Protein AF-A0A942A1H8-F1 (afdb_monomer)

Foldseek 3Di:
DWDWDQDPPVRDIDIDDPPDDQDPVNPPDPCDPPHPPPPPDDDCPDPPNVVSDPDDPDDDDPPDDDDDPVVVVCVVVQQADPVRDGGPLHDDKDKDKDKAWDADPVQREIEIEMEIEIEDPDPDDDPDDDDDDDDDPLDPPDDDPDDDDDDVRSYDYHYDYDYDYDHDHDPDPDDD

pLDDT: mean 76.74, std 13.9, range [33.31, 92.88]

Nearest PDB structures (foldseek):
  2bjo-assembly1_B  TM=6.042E-01  e=6.821E+00  Bacillus subtilis

Solvent-accessible surface area (backbone atoms only — not comparable to full-atom values): 11990 Å² total; per-residue (Å²): 103,74,44,81,45,74,42,86,88,82,66,46,80,42,81,48,68,62,78,69,76,69,53,84,80,66,55,70,76,86,71,61,92,67,65,85,68,80,68,87,62,87,57,48,89,41,93,93,28,63,88,70,43,78,84,86,89,79,85,85,77,78,88,66,80,90,72,58,69,77,56,52,55,30,44,77,61,30,35,29,39,96,89,72,44,76,24,90,62,47,65,70,67,51,70,51,78,47,75,51,74,48,77,40,81,94,68,42,28,40,39,33,38,38,39,48,40,48,30,78,55,57,97,65,88,83,87,76,85,86,81,91,79,83,74,62,90,70,42,89,91,58,93,69,98,67,88,75,83,88,64,99,63,66,53,48,73,48,79,51,78,47,84,48,87,44,92,58,77,78,79,70,85,80,85,127

Mean predicted aligned error: 17.85 Å

Structure (mmCIF, N/CA/C/O backbone):
data_AF-A0A942A1H8-F1
#
_entry.id   AF-A0A942A1H8-F1
#
loop_
_atom_site.group_PDB
_atom_site.id
_atom_site.type_symbol
_atom_site.label_atom_id
_atom_site.label_alt_id
_atom_site.label_comp_id
_atom_site.label_asym_id
_atom_site.label_entity_id
_atom_site.label_seq_id
_atom_site.pdbx_PDB_ins_code
_atom_site.Cartn_x
_atom_site.Cartn_y
_atom_site.Cartn_z
_atom_site.occupancy
_atom_site.B_iso_or_equiv
_atom_site.auth_seq_id
_atom_site.auth_comp_id
_atom_site.auth_asym_id
_atom_site.auth_atom_id
_atom_site.pdbx_PDB_model_num
ATOM 1 N N . MET A 1 1 ? 26.825 -32.976 14.622 1.00 73.00 1 MET A N 1
ATOM 2 C CA . MET A 1 1 ? 27.541 -32.852 15.895 1.00 73.00 1 MET A CA 1
ATOM 3 C C . MET A 1 1 ? 26.624 -32.141 16.878 1.00 73.00 1 MET A C 1
ATOM 5 O O . MET A 1 1 ? 26.004 -31.153 16.489 1.00 73.00 1 MET A O 1
ATOM 9 N N . ALA A 1 2 ? 26.494 -32.642 18.108 1.00 80.25 2 ALA A N 1
ATOM 10 C CA . ALA A 1 2 ? 25.740 -31.961 19.161 1.00 80.25 2 ALA A CA 1
ATOM 11 C C . ALA A 1 2 ? 26.573 -30.817 19.771 1.00 80.25 2 ALA A C 1
ATOM 13 O O . ALA A 1 2 ? 27.760 -31.001 20.035 1.00 80.25 2 ALA A O 1
ATOM 14 N N . GLU A 1 3 ? 25.959 -29.656 19.998 1.00 87.81 3 GLU A N 1
ATOM 15 C CA . GLU A 1 3 ? 26.574 -28.468 20.606 1.00 87.81 3 GLU A CA 1
ATOM 16 C C . GLU A 1 3 ? 25.889 -28.153 21.945 1.00 87.81 3 GLU A C 1
ATOM 18 O O . GLU A 1 3 ? 24.675 -28.293 22.074 1.00 87.81 3 GLU A O 1
ATOM 23 N N . LEU A 1 4 ? 26.646 -27.705 22.948 1.00 89.62 4 LEU A N 1
ATOM 24 C CA . LEU A 1 4 ? 26.101 -27.210 24.214 1.00 89.62 4 LEU A CA 1
ATOM 25 C C . LEU A 1 4 ? 26.016 -25.683 24.186 1.00 89.62 4 LEU A C 1
ATOM 27 O O . LEU A 1 4 ? 27.027 -25.010 23.998 1.00 89.62 4 LEU A O 1
ATOM 31 N N . ARG A 1 5 ? 24.826 -25.129 24.437 1.00 88.69 5 ARG A N 1
ATOM 32 C CA . ARG A 1 5 ? 24.599 -23.680 24.541 1.00 88.69 5 ARG A CA 1
ATOM 33 C C . ARG A 1 5 ? 24.053 -23.319 25.913 1.00 88.69 5 ARG A C 1
ATOM 35 O O . ARG A 1 5 ? 23.146 -23.978 26.417 1.00 88.69 5 ARG A O 1
ATOM 42 N N . ARG A 1 6 ? 24.602 -22.268 26.525 1.00 89.88 6 ARG A N 1
ATOM 43 C CA . ARG A 1 6 ? 24.118 -21.747 27.808 1.00 89.88 6 ARG A CA 1
ATOM 44 C C . ARG A 1 6 ? 23.101 -20.645 27.563 1.00 89.88 6 ARG A C 1
ATOM 46 O O . ARG A 1 6 ? 23.421 -19.639 26.934 1.00 89.88 6 ARG A O 1
ATOM 53 N N . GLU A 1 7 ? 21.892 -20.835 28.069 1.00 87.88 7 GLU A N 1
ATOM 54 C CA . GLU A 1 7 ? 20.825 -19.848 27.938 1.00 87.88 7 GLU A CA 1
ATOM 55 C C . GLU A 1 7 ? 20.989 -18.754 29.023 1.00 87.88 7 GLU A C 1
ATOM 57 O O . GLU A 1 7 ? 21.205 -19.082 30.196 1.00 87.88 7 GLU A O 1
ATOM 62 N N . PRO A 1 8 ? 20.980 -17.456 28.660 1.00 87.06 8 PRO A N 1
ATOM 63 C CA . PRO A 1 8 ? 21.350 -16.375 29.575 1.00 87.06 8 PRO A CA 1
ATOM 64 C C . PRO A 1 8 ? 20.317 -16.073 30.673 1.00 87.06 8 PRO A C 1
ATOM 66 O O . PRO A 1 8 ? 20.716 -15.589 31.734 1.00 87.06 8 PRO A O 1
ATOM 69 N N . VAL A 1 9 ? 19.027 -16.357 30.465 1.00 85.69 9 VAL A N 1
ATOM 70 C CA . VAL A 1 9 ? 17.948 -16.016 31.412 1.00 85.69 9 VAL A CA 1
ATOM 71 C C . VAL A 1 9 ? 17.835 -17.049 32.538 1.00 85.69 9 VAL A C 1
ATOM 73 O O . VAL A 1 9 ? 17.825 -16.708 33.718 1.00 85.69 9 VAL A O 1
ATOM 76 N N . THR A 1 10 ? 17.795 -18.325 32.183 1.00 85.06 10 THR A N 1
ATOM 77 C CA . THR A 1 10 ? 17.626 -19.481 33.072 1.00 85.06 10 THR A CA 1
ATOM 78 C C . THR A 1 10 ? 18.956 -20.054 33.554 1.00 85.06 10 THR A C 1
ATOM 80 O O . THR A 1 10 ? 18.980 -20.854 34.487 1.00 85.06 10 THR A O 1
ATOM 83 N N . ARG A 1 11 ? 20.078 -19.654 32.933 1.00 87.50 11 ARG A N 1
ATOM 84 C CA . ARG A 1 11 ? 21.438 -20.167 33.188 1.00 87.50 11 ARG A CA 1
ATOM 85 C C . ARG A 1 11 ? 21.580 -21.681 33.007 1.00 87.50 11 ARG A C 1
ATOM 87 O O . ARG A 1 11 ? 22.584 -22.241 33.453 1.00 87.50 11 ARG A O 1
ATOM 94 N N . MET A 1 12 ? 20.625 -22.327 32.345 1.00 91.00 12 MET A N 1
ATOM 95 C CA . MET A 1 12 ? 20.666 -23.753 32.043 1.00 91.00 12 MET A CA 1
ATOM 96 C C . MET A 1 12 ? 21.529 -24.026 30.809 1.00 91.00 12 MET A C 1
ATOM 98 O O . MET A 1 12 ? 21.649 -23.196 29.903 1.00 91.00 12 MET A O 1
ATOM 102 N N . TRP A 1 13 ? 22.131 -25.211 30.779 1.00 88.56 13 TRP A N 1
ATOM 103 C CA . TRP A 1 13 ? 22.824 -25.728 29.604 1.00 88.56 13 TRP A CA 1
ATOM 104 C C . TRP A 1 13 ? 21.843 -26.531 28.752 1.00 88.56 13 TRP A C 1
ATOM 106 O O . TRP A 1 13 ? 21.174 -27.429 29.258 1.00 88.56 13 TRP A O 1
ATOM 116 N N . VAL A 1 14 ? 21.768 -26.213 27.462 1.00 88.62 14 VAL A N 1
ATOM 117 C CA . VAL A 1 14 ? 20.904 -26.879 26.484 1.00 88.62 14 VAL A CA 1
ATOM 118 C C . VAL A 1 14 ? 21.780 -27.588 25.460 1.00 88.62 14 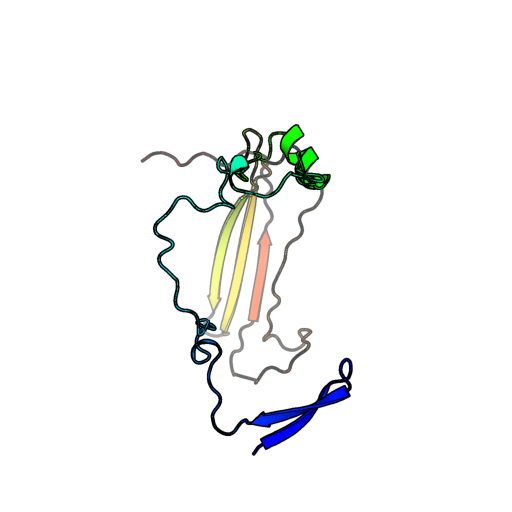VAL A C 1
ATOM 120 O O . VAL A 1 14 ? 22.706 -26.994 24.908 1.00 88.62 14 VAL A O 1
ATOM 123 N N . VAL A 1 15 ? 21.482 -28.859 25.198 1.00 86.56 15 VAL A N 1
ATOM 124 C CA . VAL A 1 15 ? 22.111 -29.630 24.121 1.00 86.56 15 VAL A CA 1
ATOM 125 C C . VAL A 1 15 ? 21.319 -29.394 22.837 1.00 86.56 15 VAL A C 1
ATOM 127 O O . VAL A 1 15 ? 20.134 -29.714 22.768 1.00 86.56 15 VAL A O 1
ATOM 130 N N . VAL A 1 16 ? 21.970 -28.858 21.811 1.00 81.25 16 VAL A N 1
ATOM 131 C CA . VAL A 1 16 ? 21.409 -28.667 20.473 1.00 81.25 16 VAL A CA 1
ATOM 132 C C . VAL A 1 16 ? 21.982 -29.744 19.561 1.00 81.25 16 VAL A C 1
ATOM 134 O O . VAL A 1 16 ? 23.182 -29.771 19.289 1.00 81.25 16 VAL A O 1
ATOM 137 N N . THR A 1 17 ? 21.133 -30.660 19.101 1.00 77.75 17 THR A N 1
ATOM 138 C CA . THR A 1 17 ? 21.522 -31.724 18.170 1.00 77.75 17 THR A CA 1
ATOM 139 C C . THR A 1 17 ? 21.144 -31.322 16.744 1.00 77.75 17 THR A C 1
ATOM 141 O O . THR A 1 17 ? 19.971 -31.172 16.424 1.00 77.75 17 THR A O 1
ATOM 144 N N . ASN A 1 18 ? 22.143 -31.155 15.871 1.00 68.94 18 ASN A N 1
ATOM 145 C CA . ASN A 1 18 ? 21.926 -30.850 14.447 1.00 68.94 18 ASN A CA 1
ATOM 146 C C . ASN A 1 18 ? 21.939 -32.103 13.555 1.00 68.94 18 ASN A C 1
ATOM 148 O O . ASN A 1 18 ? 21.783 -31.990 12.344 1.00 68.94 18 ASN A O 1
ATOM 152 N N . ASP A 1 19 ? 22.154 -33.291 14.130 1.00 60.34 19 ASP A N 1
ATOM 153 C CA . ASP A 1 19 ? 22.423 -34.508 13.354 1.00 60.34 19 ASP A CA 1
ATOM 154 C C . ASP A 1 19 ? 21.196 -35.110 12.658 1.00 60.34 19 ASP A C 1
ATOM 156 O O . ASP A 1 19 ? 21.369 -35.957 11.796 1.00 60.34 19 ASP A O 1
ATOM 160 N N . HIS A 1 20 ? 19.980 -34.653 12.963 1.00 65.06 20 HIS A N 1
ATOM 161 C CA . HIS A 1 20 ? 18.758 -34.958 12.209 1.00 65.06 20 HIS A CA 1
ATOM 162 C C . HIS A 1 20 ? 17.783 -33.780 12.378 1.00 65.06 20 HIS A C 1
ATOM 164 O O . HIS A 1 20 ? 16.983 -33.795 13.320 1.00 65.06 20 HIS A O 1
ATOM 170 N N . PRO A 1 21 ? 17.864 -32.726 11.543 1.00 60.53 21 PRO A N 1
ATOM 171 C CA . PRO A 1 21 ? 17.024 -31.547 11.694 1.00 60.53 21 PRO A CA 1
ATOM 172 C C . PRO A 1 21 ? 15.583 -31.907 11.333 1.00 60.53 21 PRO A C 1
ATOM 174 O O . PRO A 1 21 ? 15.197 -31.934 10.168 1.00 60.53 21 PRO A O 1
ATOM 177 N N . LYS A 1 22 ? 14.792 -32.210 12.360 1.00 69.88 22 LYS A N 1
ATOM 178 C CA . LYS A 1 22 ? 13.341 -32.309 12.259 1.00 69.88 22 LYS A CA 1
ATOM 179 C C . LYS A 1 22 ? 12.795 -30.923 11.921 1.00 69.88 22 LYS A C 1
ATOM 181 O O . LYS A 1 22 ? 13.121 -29.945 12.595 1.00 69.88 22 LYS A O 1
ATOM 186 N N . GLY A 1 23 ? 12.014 -30.822 10.850 1.00 69.69 23 GLY A N 1
ATOM 187 C CA . GLY A 1 23 ? 11.358 -29.576 10.469 1.00 69.69 23 GLY A CA 1
ATOM 188 C C . GLY A 1 23 ? 10.361 -29.127 11.546 1.00 69.69 23 GLY A C 1
ATOM 189 O O . GLY A 1 23 ? 9.935 -29.940 12.365 1.00 69.69 23 GLY A O 1
ATOM 190 N N . PRO A 1 24 ? 9.916 -27.857 11.550 1.00 67.12 24 PRO A N 1
ATOM 191 C CA . PRO A 1 24 ? 8.875 -27.381 12.470 1.00 67.12 24 PRO A CA 1
ATOM 192 C C . PRO A 1 24 ? 7.604 -28.247 12.454 1.00 67.12 24 PRO A C 1
ATOM 194 O O . PRO A 1 24 ? 6.921 -28.363 13.464 1.00 67.12 24 PRO A O 1
ATOM 197 N N . SER A 1 25 ? 7.322 -28.885 11.315 1.00 68.75 25 SER A N 1
ATOM 198 C CA . SER A 1 25 ? 6.229 -29.837 11.098 1.00 68.75 25 SER A CA 1
ATOM 199 C C . SER A 1 25 ? 6.448 -31.225 11.709 1.00 68.75 25 SER A C 1
ATOM 201 O O . SER A 1 25 ? 5.480 -31.939 11.948 1.00 68.75 25 SER A O 1
ATOM 203 N N . ASP A 1 26 ? 7.697 -31.623 11.950 1.00 72.12 26 ASP A N 1
ATOM 204 C CA . ASP A 1 26 ? 8.061 -32.949 12.470 1.00 72.12 26 ASP A CA 1
ATOM 205 C C . ASP A 1 26 ? 7.960 -33.013 14.001 1.00 72.12 26 ASP A C 1
ATOM 207 O O . ASP A 1 26 ? 7.982 -34.093 14.604 1.00 72.12 26 ASP A O 1
ATOM 211 N N . TYR A 1 27 ? 7.843 -31.851 14.645 1.00 72.12 27 TYR A N 1
ATOM 212 C CA . TYR A 1 27 ? 7.436 -31.756 16.035 1.00 72.12 27 TYR A CA 1
ATOM 213 C C . TYR A 1 27 ? 5.923 -31.948 16.084 1.00 72.12 27 TYR A C 1
ATOM 215 O O . TYR A 1 27 ? 5.153 -31.043 15.764 1.00 72.12 27 TYR A O 1
ATOM 223 N N . LEU A 1 28 ? 5.493 -33.154 16.468 1.00 69.94 28 LEU A N 1
ATOM 224 C CA . LEU A 1 28 ? 4.084 -33.417 16.743 1.00 69.94 28 LEU A CA 1
ATOM 225 C C . LEU A 1 28 ? 3.565 -32.346 17.705 1.00 69.94 28 LEU A C 1
ATOM 227 O O . LEU A 1 28 ? 4.186 -32.081 18.738 1.00 69.94 28 LEU A O 1
ATOM 231 N N . SER A 1 29 ? 2.416 -31.750 17.382 1.00 67.50 29 SER A N 1
ATOM 232 C CA . SER A 1 29 ? 1.674 -30.940 18.344 1.00 67.50 29 SER A CA 1
ATOM 233 C C . SER A 1 29 ? 1.533 -31.762 19.620 1.00 67.50 29 SER A C 1
ATOM 235 O O . SER A 1 29 ? 1.102 -32.914 19.546 1.00 67.50 29 SER A O 1
ATOM 237 N N . PHE A 1 30 ? 1.945 -31.202 20.760 1.00 67.31 30 PHE A N 1
ATOM 238 C CA . PHE A 1 30 ? 1.842 -31.866 22.055 1.00 67.31 30 PHE A CA 1
ATOM 239 C C . PHE A 1 30 ? 0.422 -32.421 22.216 1.00 67.31 30 PHE A C 1
ATOM 241 O O . PHE A 1 30 ? -0.536 -31.670 22.394 1.00 67.31 30 PHE A O 1
ATOM 248 N N . LYS A 1 31 ? 0.282 -33.742 22.082 1.00 64.12 31 LYS A N 1
ATOM 249 C CA . LYS A 1 31 ? -0.950 -34.456 22.389 1.00 64.12 31 LYS A CA 1
ATOM 250 C C . LYS A 1 31 ? -0.812 -34.828 23.859 1.00 64.12 31 LYS A C 1
ATOM 252 O O . LYS A 1 31 ? 0.059 -35.645 24.167 1.00 64.12 31 LYS A O 1
ATOM 257 N N . PRO A 1 32 ? -1.563 -34.189 24.767 1.00 64.56 32 PRO A N 1
AT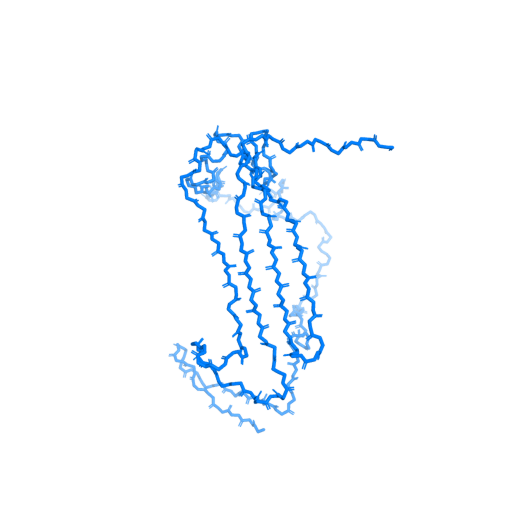OM 258 C CA . PRO A 1 32 ? -1.437 -34.501 26.176 1.00 64.56 32 PRO A CA 1
ATOM 259 C C . PRO A 1 32 ? -1.647 -36.008 26.417 1.00 64.56 32 PRO A C 1
ATOM 261 O O . PRO A 1 32 ? -2.450 -36.632 25.721 1.00 64.56 32 PRO A O 1
ATOM 264 N N . PRO A 1 33 ? -0.926 -36.606 27.384 1.00 59.78 33 PRO A N 1
ATOM 265 C CA . PRO A 1 33 ? -1.016 -38.038 27.687 1.00 59.78 33 PRO A CA 1
ATOM 266 C C . PRO A 1 33 ? -2.389 -38.432 28.246 1.00 59.78 33 PRO A C 1
ATOM 268 O O . PRO A 1 33 ? -2.784 -39.593 28.182 1.00 59.78 33 PRO A O 1
ATOM 271 N N . TYR A 1 34 ? -3.138 -37.458 28.757 1.00 64.19 34 TYR A N 1
ATOM 272 C CA . TYR A 1 34 ? -4.576 -37.556 28.929 1.00 64.19 34 TYR A CA 1
ATOM 273 C C . TYR A 1 34 ? -5.208 -37.317 27.558 1.00 64.19 34 TYR A C 1
ATOM 275 O O . TYR A 1 34 ? -5.223 -36.191 27.053 1.00 64.19 34 TYR A O 1
ATOM 283 N N . GLY A 1 35 ? -5.702 -38.394 26.941 1.00 54.47 35 GLY A N 1
ATOM 284 C CA . GLY A 1 35 ? -6.551 -38.294 25.761 1.00 54.47 35 GLY A CA 1
ATOM 285 C C . GLY A 1 35 ? -7.646 -37.257 25.996 1.00 54.47 35 GLY A C 1
ATOM 286 O O . GLY A 1 35 ? -8.026 -36.998 27.139 1.00 54.47 35 GLY A O 1
ATOM 287 N N . ARG A 1 36 ? -8.141 -36.641 24.918 1.00 53.28 36 ARG A N 1
ATOM 288 C CA . ARG A 1 36 ? -9.377 -35.863 24.970 1.00 53.28 36 ARG A CA 1
ATOM 289 C C . ARG A 1 36 ? -10.436 -36.819 25.516 1.00 53.28 36 ARG A C 1
ATOM 291 O O . ARG A 1 36 ? -10.959 -37.628 24.761 1.00 53.28 36 ARG A O 1
ATOM 298 N N . LEU A 1 37 ? -10.667 -36.781 26.829 1.00 58.66 37 LEU A N 1
ATOM 299 C CA . LEU A 1 37 ? -11.879 -37.303 27.419 1.00 58.66 37 LEU A CA 1
ATOM 300 C C . LEU A 1 37 ? -12.953 -36.601 26.609 1.00 58.66 37 LEU A C 1
ATOM 302 O O . LEU A 1 37 ? -13.019 -35.367 26.600 1.00 58.66 37 LEU A O 1
ATOM 306 N N . GLU A 1 38 ? -13.683 -37.366 25.810 1.00 58.78 38 GLU A N 1
ATOM 307 C CA . GLU A 1 38 ? -14.982 -36.925 25.353 1.00 58.78 38 GLU A CA 1
ATOM 308 C C . GLU A 1 38 ? -15.728 -36.658 26.652 1.00 58.78 38 GLU A C 1
ATOM 310 O O . GLU A 1 38 ? -16.117 -37.576 27.368 1.00 58.78 38 GLU A O 1
ATOM 315 N N . ALA A 1 39 ? -15.724 -35.394 27.075 1.00 58.19 39 ALA A N 1
ATOM 316 C CA . ALA A 1 39 ? -16.476 -34.963 28.226 1.00 58.19 39 ALA A CA 1
ATOM 317 C C . ALA A 1 39 ? -17.928 -35.109 27.787 1.00 58.19 39 ALA A C 1
ATOM 319 O O . ALA A 1 39 ? -18.494 -34.204 27.177 1.00 58.19 39 ALA A O 1
ATOM 320 N N . GLU A 1 40 ? -18.487 -36.300 27.980 1.00 61.75 40 GLU A N 1
ATOM 321 C CA . GLU A 1 40 ? -19.907 -36.544 27.819 1.00 61.75 40 GLU A CA 1
ATOM 322 C C . GLU A 1 40 ? -20.614 -35.725 28.900 1.00 61.75 40 GLU A C 1
ATOM 324 O O . GLU A 1 40 ? -20.749 -36.136 30.050 1.00 61.75 40 GLU A O 1
ATOM 329 N N . GLY A 1 41 ? -20.965 -34.489 28.550 1.00 69.38 41 GLY A N 1
ATOM 330 C CA . GLY A 1 41 ? -21.642 -33.564 29.443 1.00 69.38 41 GLY A CA 1
ATOM 331 C C . GLY A 1 41 ? -21.503 -32.099 29.019 1.00 69.38 41 GLY A C 1
ATOM 332 O O . GLY A 1 41 ? -20.582 -31.737 28.281 1.00 69.38 41 GLY A O 1
ATOM 333 N N . PRO A 1 42 ? -22.420 -31.228 29.477 1.00 76.06 42 PRO A N 1
ATOM 334 C CA . PRO A 1 42 ? -22.305 -29.791 29.273 1.00 76.06 42 PRO A CA 1
ATOM 335 C C . PRO A 1 42 ? -21.017 -29.276 29.935 1.00 76.06 42 PRO A C 1
ATOM 337 O O . PRO A 1 42 ? -20.780 -29.481 31.122 1.00 76.06 42 PRO A O 1
ATOM 340 N N . CYS A 1 43 ? -20.159 -28.631 29.145 1.00 77.25 43 CYS A N 1
ATOM 341 C CA . CYS A 1 43 ? -18.877 -28.081 29.583 1.00 77.25 43 CYS A CA 1
ATOM 342 C C . CYS A 1 43 ? -19.094 -27.012 30.680 1.00 77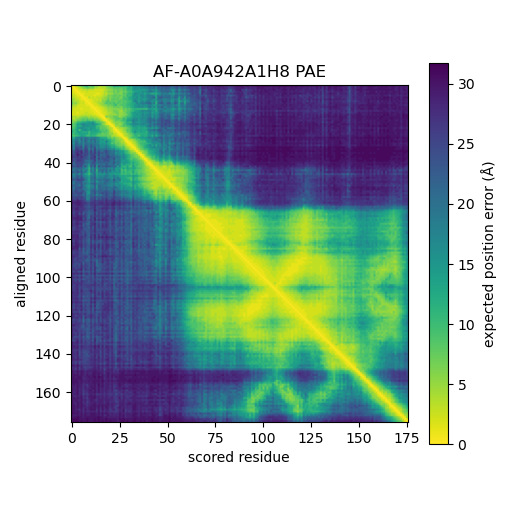.25 43 CYS A C 1
ATOM 344 O O . CYS A 1 43 ? -19.732 -25.995 30.395 1.00 77.25 43 CYS A O 1
ATOM 346 N N . PRO A 1 44 ? -18.568 -27.192 31.911 1.00 82.19 44 PRO A N 1
ATOM 347 C CA . PRO A 1 44 ? -18.797 -26.251 33.015 1.00 82.19 44 PRO A CA 1
ATOM 348 C C . PRO A 1 44 ? -18.246 -24.839 32.769 1.00 82.19 44 PRO A C 1
ATOM 350 O O . PRO A 1 44 ? -18.745 -23.883 33.340 1.00 82.19 44 PRO A O 1
ATOM 353 N N . PHE A 1 45 ? -17.235 -24.692 31.905 1.00 78.88 45 PHE A N 1
ATOM 354 C CA . PHE A 1 45 ? -16.622 -23.398 31.559 1.00 78.88 45 PHE A CA 1
ATOM 355 C C . PHE A 1 45 ? -17.182 -22.763 30.283 1.00 78.88 45 PHE A C 1
ATOM 357 O O . PHE A 1 45 ? -16.618 -21.798 29.767 1.00 78.88 45 PHE A O 1
ATOM 364 N N . CYS A 1 46 ? -18.250 -23.328 29.729 1.00 79.88 46 CYS A N 1
ATOM 365 C CA . CYS A 1 46 ? -18.873 -22.805 28.529 1.00 79.88 46 CYS A CA 1
ATOM 366 C C . CYS A 1 46 ? -19.940 -21.757 28.900 1.00 79.88 46 CYS A C 1
ATOM 368 O O . CYS A 1 46 ? -20.584 -21.906 29.941 1.00 79.88 46 CYS A O 1
ATOM 370 N N . PRO A 1 47 ? -20.140 -20.712 28.072 1.00 78.50 47 PRO A N 1
ATOM 371 C CA . PRO A 1 47 ? -21.128 -19.668 28.349 1.00 78.50 47 PRO A CA 1
ATOM 372 C C . PRO A 1 47 ? -22.526 -20.258 28.577 1.00 78.50 47 PRO A C 1
ATOM 374 O O . PRO A 1 47 ? -22.969 -21.093 27.787 1.00 78.50 47 PRO A O 1
ATOM 377 N N . GLY A 1 48 ? -23.214 -19.825 29.632 1.00 79.19 48 GLY A N 1
ATOM 378 C CA . GLY A 1 48 ? -24.534 -20.322 30.038 1.00 79.19 48 GLY A CA 1
ATOM 379 C C . GLY A 1 48 ? -24.520 -21.445 31.086 1.00 79.19 48 GLY A C 1
ATOM 380 O O . GLY A 1 48 ? -25.586 -21.806 31.583 1.00 79.19 48 GLY A O 1
ATOM 381 N N . ASN A 1 49 ? -23.347 -21.987 31.443 1.00 85.44 49 ASN A N 1
ATOM 382 C CA . ASN A 1 49 ? -23.185 -23.018 32.481 1.00 85.44 49 ASN A CA 1
ATOM 383 C C . ASN A 1 49 ? -22.512 -22.487 33.758 1.00 85.44 49 ASN A C 1
ATOM 385 O O . ASN A 1 49 ? -21.950 -23.258 34.535 1.00 85.44 49 ASN A O 1
ATOM 389 N N . GLU A 1 50 ? -22.581 -21.182 34.016 1.00 83.19 50 GLU A N 1
ATOM 390 C CA . GLU A 1 50 ? -21.909 -20.522 35.142 1.00 83.19 50 GLU A CA 1
ATOM 391 C C . GLU A 1 50 ? -22.353 -21.101 36.496 1.00 83.19 50 GLU A C 1
ATOM 393 O O . GLU A 1 50 ? -21.557 -21.191 37.429 1.00 83.19 50 GLU A O 1
ATOM 398 N N . GLY A 1 51 ? -23.589 -21.605 36.584 1.00 84.50 51 GLY A N 1
ATOM 399 C CA . GLY A 1 51 ? -24.107 -22.302 37.766 1.00 84.50 51 GLY A CA 1
ATOM 400 C C . GLY A 1 51 ? -23.452 -23.658 38.070 1.00 84.50 51 GLY A C 1
ATOM 401 O O . GLY A 1 51 ? -23.662 -24.198 39.152 1.00 84.50 51 GLY A O 1
ATOM 402 N N . MET A 1 52 ? -22.663 -24.216 37.145 1.00 83.75 52 MET A N 1
ATOM 403 C CA . MET A 1 52 ? -21.852 -25.423 37.366 1.00 83.75 52 MET A CA 1
ATOM 404 C C . MET A 1 52 ? -20.441 -25.095 37.877 1.00 83.75 52 MET A C 1
ATOM 406 O O . MET A 1 52 ? -19.676 -26.008 38.191 1.00 83.75 52 MET A O 1
ATOM 410 N N . THR A 1 53 ? -20.082 -23.811 37.955 1.00 78.69 53 THR A N 1
ATOM 411 C CA . THR A 1 53 ? -18.799 -23.356 38.498 1.00 78.69 53 THR A CA 1
ATOM 412 C C . THR A 1 53 ? -18.938 -22.919 39.962 1.00 78.69 53 THR A C 1
ATOM 414 O O . THR A 1 53 ? -20.038 -22.581 40.406 1.00 78.69 53 THR A O 1
ATOM 417 N N . PRO A 1 54 ? -17.852 -22.957 40.758 1.00 82.44 54 PRO A N 1
ATOM 418 C CA . PRO A 1 54 ? -17.846 -22.398 42.108 1.00 82.44 54 PRO A CA 1
ATOM 419 C C . PRO A 1 54 ? -18.273 -20.926 42.118 1.00 82.44 54 PRO A C 1
ATOM 421 O O . PRO A 1 54 ? -18.144 -20.232 41.114 1.00 82.44 54 PRO A O 1
ATOM 424 N N . GLN A 1 55 ? -18.749 -20.446 43.270 1.00 79.31 55 GLN A N 1
ATOM 425 C CA . GLN A 1 55 ? -19.291 -19.093 43.404 1.00 79.31 55 GLN A CA 1
ATOM 426 C C . GLN A 1 55 ? -18.316 -18.022 42.881 1.00 79.31 55 GLN A C 1
ATOM 428 O O . GLN A 1 55 ? -17.160 -17.952 43.308 1.00 79.31 55 GLN A O 1
ATOM 433 N N . GLU A 1 56 ? -18.801 -17.188 41.962 1.00 76.31 56 GLU A N 1
ATOM 434 C CA . GLU A 1 56 ? -18.009 -16.141 41.324 1.00 76.31 56 GLU A CA 1
ATOM 435 C C . GLU A 1 56 ? -17.493 -15.138 42.368 1.00 76.31 56 GLU A C 1
ATOM 437 O O . GLU A 1 56 ? -18.268 -14.547 43.117 1.00 76.31 56 GLU A O 1
ATOM 442 N N . THR A 1 57 ? -16.170 -14.948 42.431 1.00 80.25 57 THR A N 1
ATOM 443 C CA . THR A 1 57 ? -15.557 -13.967 43.345 1.00 80.25 57 THR A CA 1
ATOM 444 C C . THR A 1 57 ? -15.499 -12.571 42.721 1.00 80.25 57 THR A C 1
ATOM 446 O O . THR A 1 57 ? -15.690 -11.582 43.424 1.00 80.25 57 THR A O 1
ATOM 449 N N . PHE A 1 58 ? -15.237 -12.487 41.410 1.00 75.69 58 PHE A N 1
ATOM 450 C CA . PHE A 1 58 ? -15.303 -11.271 40.593 1.00 75.69 58 PHE A CA 1
ATOM 451 C C . PHE A 1 58 ? -15.146 -11.634 39.105 1.00 75.69 58 PHE A C 1
ATOM 453 O O . PHE A 1 58 ? -14.215 -12.367 38.762 1.00 75.69 58 PHE A O 1
ATOM 460 N N . SER A 1 59 ? -15.983 -11.093 38.217 1.00 70.69 59 SER A N 1
ATOM 461 C CA . SER A 1 59 ? -15.765 -11.115 36.766 1.00 70.69 59 SER A CA 1
ATOM 462 C C . SER A 1 59 ? -15.350 -9.739 36.251 1.00 70.69 59 SER A C 1
ATOM 464 O O . SER A 1 59 ? -15.954 -8.709 36.543 1.00 70.69 59 SER A O 1
ATOM 466 N N . LEU A 1 60 ? -14.299 -9.729 35.432 1.00 69.38 60 LEU A N 1
ATOM 467 C CA . LEU A 1 60 ? -13.911 -8.594 34.601 1.00 69.38 60 LEU A CA 1
ATOM 468 C C . LEU A 1 60 ? -14.265 -8.939 33.159 1.00 69.38 60 LEU A C 1
ATOM 470 O O . LEU A 1 60 ? -13.462 -9.514 32.427 1.00 69.38 60 LEU A O 1
ATOM 474 N N . SER A 1 61 ? -15.480 -8.588 32.749 1.00 64.88 61 SER A N 1
ATOM 475 C CA . SER A 1 61 ? -15.794 -8.485 31.329 1.00 64.88 61 SER A CA 1
ATOM 476 C C . SER A 1 61 ? -15.222 -7.168 30.815 1.00 64.88 61 SER A C 1
ATOM 478 O O . SER A 1 61 ? -15.605 -6.090 31.274 1.00 64.88 61 SER A O 1
ATOM 480 N N . GLN A 1 62 ? -14.284 -7.226 29.869 1.00 60.78 62 GLN A N 1
ATOM 481 C CA . GLN A 1 62 ? -13.903 -6.027 29.134 1.00 60.78 62 GLN A CA 1
ATOM 482 C C . GLN A 1 62 ? -15.036 -5.688 28.159 1.00 60.78 62 GLN A C 1
ATOM 484 O O . GLN A 1 62 ? -15.062 -6.190 27.040 1.00 60.78 62 GLN A O 1
ATOM 489 N N . GLU A 1 63 ? -15.965 -4.823 28.580 1.00 67.38 63 GLU A N 1
ATOM 490 C CA . GLU A 1 63 ? -17.134 -4.422 27.775 1.00 67.38 63 GLU A CA 1
ATOM 491 C C . GLU A 1 63 ? -16.754 -3.848 26.403 1.00 67.38 63 GLU A C 1
ATOM 493 O O . GLU A 1 63 ? -17.526 -3.924 25.447 1.00 67.38 63 GLU A O 1
ATOM 498 N N . LYS A 1 64 ? -15.559 -3.256 26.288 1.00 70.06 64 LYS A N 1
ATOM 499 C CA . LYS A 1 64 ? -15.102 -2.620 25.056 1.00 70.06 64 LYS A CA 1
ATOM 500 C C . LYS A 1 64 ? -13.611 -2.836 24.848 1.00 70.06 64 LYS A C 1
ATOM 502 O O . LYS A 1 64 ? -12.777 -2.360 25.622 1.00 70.06 64 LYS A O 1
ATOM 507 N N . LEU A 1 65 ? -13.278 -3.542 23.769 1.00 77.31 65 LEU A N 1
ATOM 508 C CA . LEU A 1 65 ? -11.903 -3.646 23.294 1.00 77.31 65 LEU A CA 1
ATOM 509 C C . LEU A 1 65 ? -11.352 -2.242 23.029 1.00 77.31 65 LEU A C 1
ATOM 511 O O . LEU A 1 65 ? -12.043 -1.369 22.499 1.00 77.31 65 LEU A O 1
ATOM 515 N N . PHE A 1 66 ? -10.096 -2.025 23.407 1.00 85.38 66 PHE A N 1
ATOM 516 C CA . PHE A 1 66 ? -9.400 -0.780 23.119 1.00 85.38 66 PHE A CA 1
ATOM 517 C C . PHE A 1 66 ? -9.312 -0.567 21.600 1.00 85.38 66 PHE A C 1
ATOM 519 O O . PHE A 1 66 ? -8.726 -1.376 20.883 1.00 85.38 66 PHE A O 1
ATOM 526 N N . ILE A 1 67 ? -9.876 0.542 21.112 1.00 87.38 67 ILE A N 1
ATOM 527 C CA . ILE A 1 67 ? -9.779 0.955 19.706 1.00 87.38 67 ILE A CA 1
ATOM 528 C C . ILE A 1 67 ? -8.796 2.128 19.635 1.00 87.38 67 ILE A C 1
ATOM 530 O O . ILE A 1 67 ? -9.005 3.124 20.330 1.00 87.38 67 ILE A O 1
ATOM 534 N N . PRO A 1 68 ? -7.746 2.080 18.804 1.00 90.12 68 PRO A N 1
ATOM 535 C CA . PRO A 1 68 ? -6.804 3.186 18.687 1.00 90.12 68 PRO A CA 1
ATOM 536 C C . PRO A 1 68 ? -7.438 4.395 17.968 1.00 90.12 68 PRO A C 1
ATOM 538 O O . PRO A 1 68 ? -8.325 4.250 17.125 1.00 90.12 68 PRO A O 1
ATOM 541 N N . ARG A 1 69 ? -6.969 5.613 18.278 1.00 90.88 69 ARG A N 1
ATOM 542 C CA . ARG A 1 69 ? -7.552 6.886 17.788 1.00 90.88 69 ARG A CA 1
ATOM 543 C C . ARG A 1 69 ? -7.641 6.995 16.258 1.00 90.88 69 ARG A C 1
ATOM 545 O O . ARG A 1 69 ? -8.604 7.546 15.728 1.00 90.88 69 ARG A O 1
ATOM 552 N N . ASN A 1 70 ? -6.665 6.445 15.536 1.00 89.69 70 ASN A N 1
ATOM 553 C CA . ASN A 1 70 ? -6.670 6.427 14.069 1.00 89.69 70 ASN A CA 1
ATOM 554 C C . ASN A 1 70 ? -7.828 5.590 13.499 1.00 89.69 70 ASN A C 1
ATOM 556 O O . ASN A 1 70 ? -8.348 5.920 12.441 1.00 89.69 70 ASN A O 1
ATOM 560 N N . ILE A 1 71 ? -8.256 4.538 14.201 1.00 91.19 71 ILE A N 1
ATOM 561 C CA . ILE A 1 71 ? -9.385 3.702 13.784 1.00 91.19 71 ILE A CA 1
ATOM 562 C C . ILE A 1 71 ? -10.715 4.324 14.219 1.00 91.19 71 ILE A C 1
ATOM 564 O O . ILE A 1 71 ? -11.653 4.330 13.429 1.00 91.19 71 ILE A O 1
ATOM 568 N N . GLN A 1 72 ? -10.782 4.929 15.413 1.00 91.38 72 GLN A N 1
ATOM 569 C CA . GLN A 1 72 ? -11.976 5.666 15.861 1.00 91.38 72 GLN A CA 1
ATOM 570 C C . GLN A 1 72 ? -12.356 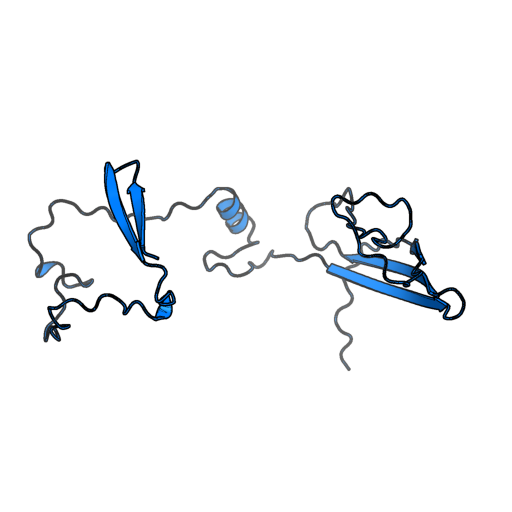6.775 14.869 1.00 91.38 72 GLN A C 1
ATOM 572 O O . GLN A 1 72 ? -13.481 6.810 14.382 1.00 91.38 72 GLN A O 1
ATOM 577 N N . SER A 1 73 ? -11.383 7.602 14.471 1.00 90.88 73 SER A N 1
ATOM 578 C CA . SER A 1 73 ? -11.610 8.656 13.471 1.00 90.88 73 SER A CA 1
ATOM 579 C C . SER A 1 73 ? -12.019 8.120 12.092 1.00 90.88 73 SER A C 1
ATOM 581 O O . SER A 1 73 ? -12.727 8.803 11.359 1.00 90.88 73 SER A O 1
ATOM 583 N N . ALA A 1 74 ? -11.611 6.902 11.720 1.00 91.06 74 ALA A N 1
ATOM 584 C CA . ALA A 1 74 ? -12.047 6.276 10.473 1.00 91.06 74 ALA A CA 1
ATOM 585 C C . ALA A 1 74 ? -13.519 5.829 10.528 1.00 91.06 74 ALA A C 1
ATOM 587 O O . ALA A 1 74 ? -14.217 5.941 9.517 1.00 91.06 74 ALA A O 1
ATOM 588 N N . TYR A 1 75 ? -13.986 5.369 11.695 1.00 92.38 75 TYR A N 1
ATOM 589 C CA . TYR A 1 75 ? -15.389 5.019 11.943 1.00 92.38 75 TYR A CA 1
ATOM 590 C C . TYR A 1 75 ? -16.282 6.261 11.968 1.00 92.38 75 TYR A C 1
ATOM 592 O O . TYR A 1 75 ? -17.298 6.287 11.282 1.00 92.38 75 TYR A O 1
ATOM 600 N N . GLU A 1 76 ? -15.869 7.317 12.676 1.00 92.06 76 GLU A N 1
ATOM 601 C CA . GLU A 1 76 ? -16.586 8.602 12.720 1.00 92.06 76 GLU A CA 1
ATOM 602 C C . GLU A 1 76 ? -16.725 9.237 11.331 1.00 92.06 76 GLU A C 1
ATOM 604 O O . GLU A 1 76 ? -17.768 9.788 10.997 1.00 92.06 76 GLU A O 1
ATOM 609 N N . LYS A 1 77 ? -15.684 9.121 10.497 1.00 91.44 77 LYS A N 1
ATOM 610 C CA . LYS A 1 77 ? -15.691 9.601 9.107 1.00 91.44 77 LYS A CA 1
ATOM 611 C C . LYS A 1 77 ? -16.400 8.658 8.130 1.00 91.44 77 LYS A C 1
ATOM 613 O O . LYS A 1 77 ? -16.407 8.945 6.941 1.00 91.44 77 LYS A O 1
ATOM 618 N N . GLY A 1 78 ? -16.901 7.505 8.579 1.00 92.44 78 GLY A N 1
ATOM 619 C CA . GLY A 1 78 ? -17.568 6.528 7.713 1.00 92.44 78 GLY A CA 1
ATOM 620 C C . GLY A 1 78 ? -16.671 5.902 6.637 1.00 92.44 78 GLY A C 1
ATOM 621 O O . GLY A 1 78 ? -17.175 5.289 5.701 1.00 92.44 78 GLY A O 1
ATOM 622 N N . THR A 1 79 ? -15.343 6.024 6.750 1.00 91.94 79 THR A N 1
ATOM 623 C CA . THR A 1 79 ? -14.388 5.443 5.782 1.00 91.94 79 THR A CA 1
ATOM 624 C C . THR A 1 79 ? -14.103 3.967 6.070 1.00 91.94 79 THR A C 1
ATOM 626 O O . THR A 1 79 ? -13.594 3.242 5.213 1.00 91.94 79 THR A O 1
ATOM 629 N N . ARG A 1 80 ? -14.454 3.485 7.267 1.00 92.19 80 ARG A N 1
ATOM 630 C CA . ARG A 1 80 ? -14.297 2.089 7.690 1.00 92.19 80 ARG A CA 1
ATOM 631 C C . ARG A 1 80 ? -15.478 1.664 8.565 1.00 92.19 80 ARG A C 1
ATOM 633 O O . ARG A 1 80 ? -15.935 2.446 9.389 1.00 92.19 80 ARG A O 1
ATOM 640 N N . SER A 1 81 ? -15.949 0.432 8.403 1.00 91.25 81 SER A N 1
ATOM 641 C CA . SER A 1 81 ? -16.941 -0.199 9.285 1.00 91.25 81 SER A CA 1
ATOM 642 C C . SER A 1 81 ? -16.257 -0.899 10.476 1.00 91.25 81 SER A C 1
ATOM 644 O O . SER A 1 81 ? -15.125 -1.374 10.311 1.00 91.25 81 SER A O 1
ATOM 646 N N . PRO A 1 82 ? -16.923 -1.032 11.645 1.00 88.50 82 PRO A N 1
ATOM 647 C CA . PRO A 1 82 ? -16.459 -1.870 12.757 1.00 88.50 82 PRO A CA 1
ATOM 648 C C . PRO A 1 82 ? -16.109 -3.312 12.359 1.00 88.50 82 PRO A C 1
ATOM 650 O O . PRO A 1 82 ? -15.189 -3.890 12.930 1.00 88.50 82 PRO A O 1
ATOM 653 N N . ASP A 1 83 ? -16.758 -3.850 11.321 1.00 88.44 83 ASP A N 1
ATOM 654 C CA . ASP A 1 83 ? -16.503 -5.198 10.784 1.00 88.44 83 ASP A CA 1
ATOM 655 C C . ASP A 1 83 ? -15.240 -5.276 9.900 1.00 88.44 83 ASP A C 1
ATOM 657 O O . ASP A 1 83 ? -14.962 -6.292 9.264 1.00 88.44 83 ASP A O 1
ATOM 661 N N . GLY A 1 84 ? -14.488 -4.177 9.775 1.00 85.75 84 GLY A N 1
ATOM 662 C CA . GLY A 1 84 ? -13.270 -4.082 8.967 1.00 85.75 84 GLY A CA 1
ATOM 663 C C . GLY A 1 84 ? -13.498 -3.851 7.471 1.00 85.75 84 GLY A C 1
ATOM 664 O O . GLY A 1 84 ? -12.527 -3.652 6.736 1.00 85.75 84 GLY A O 1
ATOM 665 N N . LYS A 1 85 ? -14.756 -3.827 7.021 1.00 91.94 85 LYS A N 1
ATOM 666 C CA . LYS A 1 85 ? -15.127 -3.507 5.637 1.00 91.94 85 LYS A CA 1
ATOM 667 C C . LYS A 1 85 ? -14.918 -2.013 5.331 1.00 91.94 85 LYS A C 1
ATOM 669 O O . LYS A 1 85 ? -15.018 -1.184 6.242 1.00 91.94 85 LYS A O 1
ATOM 674 N N . PRO A 1 86 ? -14.651 -1.651 4.065 1.00 92.88 86 PRO A N 1
ATOM 675 C CA . PRO A 1 86 ? -14.808 -0.280 3.585 1.00 92.88 86 PRO A CA 1
ATOM 676 C C . PRO A 1 86 ? -16.169 0.300 3.988 1.00 92.88 86 PRO A C 1
ATOM 678 O O . PRO A 1 86 ? -17.184 -0.384 3.856 1.00 92.88 86 PRO A O 1
ATOM 681 N N . GLY A 1 87 ? -16.183 1.521 4.525 1.00 92.25 87 GLY A N 1
ATOM 682 C CA . GLY A 1 87 ? -17.431 2.234 4.819 1.00 92.25 87 GLY A CA 1
ATOM 683 C C . GLY A 1 87 ? -18.004 2.935 3.581 1.00 92.25 87 GLY A C 1
ATOM 684 O O . GLY A 1 87 ? -17.434 2.833 2.495 1.00 92.25 87 GLY A O 1
ATOM 685 N N . SER A 1 88 ? -19.127 3.645 3.731 1.00 90.19 88 SER A N 1
ATOM 686 C CA . SER A 1 88 ? -19.782 4.346 2.612 1.00 90.19 88 SER A CA 1
ATOM 687 C C . SER A 1 88 ? -18.913 5.454 2.016 1.00 90.19 88 SER A C 1
ATOM 689 O O . SER A 1 88 ? -18.899 5.632 0.805 1.00 90.19 88 SER A O 1
ATOM 691 N N . GLU A 1 89 ? -18.131 6.133 2.858 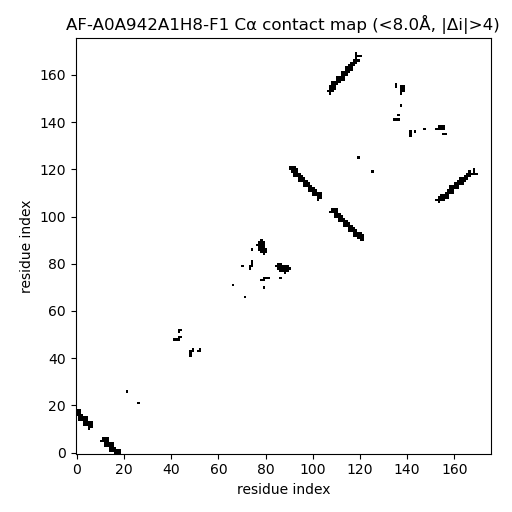1.00 91.94 89 GLU A N 1
ATOM 692 C CA . GLU A 1 89 ? -17.251 7.242 2.464 1.00 91.94 89 GLU A CA 1
ATOM 693 C C . GLU A 1 89 ? -15.839 6.768 2.090 1.00 91.94 89 GLU A C 1
ATOM 695 O O . GLU A 1 89 ? -14.885 7.548 2.022 1.00 91.94 89 GLU A O 1
ATOM 700 N N . TYR A 1 90 ? -15.654 5.460 1.913 1.00 92.75 90 TYR A N 1
ATOM 701 C CA . TYR A 1 90 ? -14.364 4.907 1.545 1.00 92.75 90 TYR A CA 1
ATOM 702 C C . TYR A 1 90 ? -13.970 5.311 0.119 1.00 92.75 90 TYR A C 1
ATOM 704 O O . TYR A 1 90 ? -14.728 5.132 -0.832 1.00 92.75 90 TYR A O 1
ATOM 712 N N . TRP A 1 91 ? -12.737 5.791 -0.038 1.00 91.81 91 TRP A N 1
ATOM 713 C CA . TRP A 1 91 ? -12.174 6.204 -1.318 1.00 91.81 91 TRP A CA 1
ATOM 714 C C . TRP A 1 91 ? -10.881 5.447 -1.624 1.00 91.81 91 TRP A C 1
ATOM 716 O O . TRP A 1 91 ? -10.142 5.029 -0.730 1.00 91.81 91 TRP A O 1
ATOM 726 N N . GLN A 1 92 ? -10.583 5.297 -2.912 1.00 91.69 92 GLN A N 1
ATOM 727 C CA . GLN A 1 92 ? -9.314 4.762 -3.399 1.00 91.69 92 GLN A CA 1
ATOM 728 C C . GLN A 1 92 ? -8.816 5.617 -4.551 1.00 91.69 92 GLN A C 1
ATOM 730 O O . GLN A 1 92 ? -9.558 5.878 -5.497 1.00 91.69 92 GLN A O 1
ATOM 735 N N . ASN A 1 93 ? -7.552 6.018 -4.498 1.00 91.50 93 ASN A N 1
ATOM 736 C CA . ASN A 1 93 ? -6.912 6.673 -5.632 1.00 91.50 93 ASN A CA 1
ATOM 737 C C . ASN A 1 93 ? -6.460 5.631 -6.653 1.00 91.50 93 ASN A C 1
ATOM 739 O O . ASN A 1 93 ? -6.167 4.486 -6.312 1.00 91.50 93 ASN A O 1
ATOM 743 N N . SER A 1 94 ? -6.395 6.037 -7.914 1.00 90.75 94 SER A N 1
ATOM 744 C CA . SER A 1 94 ? -5.966 5.171 -9.013 1.00 90.75 94 SER A CA 1
ATOM 745 C C . SER A 1 94 ? -5.086 5.942 -9.988 1.00 90.75 94 SER A C 1
ATOM 747 O O . SER A 1 94 ? -5.052 7.173 -9.970 1.00 90.75 94 SER A O 1
ATOM 749 N N . ALA A 1 95 ? -4.347 5.219 -10.821 1.00 90.81 95 ALA A N 1
ATOM 750 C CA . ALA A 1 95 ? -3.558 5.802 -11.891 1.00 90.81 95 ALA A CA 1
ATOM 751 C C . ALA A 1 95 ? -3.624 4.904 -13.125 1.00 90.81 95 ALA A C 1
ATOM 753 O O . ALA A 1 95 ? -3.471 3.688 -13.011 1.00 90.81 95 ALA A O 1
ATOM 754 N N . ASP A 1 96 ? -3.838 5.512 -14.287 1.00 91.00 96 ASP A N 1
ATOM 755 C CA . ASP A 1 96 ? -3.699 4.847 -15.577 1.00 91.00 96 ASP A CA 1
ATOM 756 C C . ASP A 1 96 ? -2.315 5.170 -16.157 1.00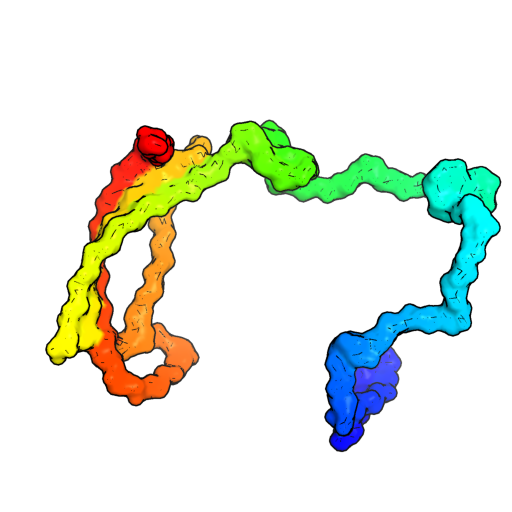 91.00 96 ASP A C 1
ATOM 758 O O . ASP A 1 96 ? -1.833 6.306 -16.074 1.00 91.00 96 ASP A O 1
ATOM 762 N N . TYR A 1 97 ? -1.687 4.165 -16.763 1.00 89.31 97 TYR A N 1
ATOM 763 C CA . TYR A 1 97 ? -0.342 4.252 -17.321 1.00 89.31 97 TYR A CA 1
ATOM 764 C C . TYR A 1 97 ? -0.386 3.932 -18.810 1.00 89.31 97 TYR A C 1
ATOM 766 O O . TYR A 1 97 ? -0.900 2.889 -19.215 1.00 89.31 97 TYR A O 1
ATOM 774 N N . LYS A 1 98 ? 0.186 4.814 -19.628 1.00 90.81 98 LYS A N 1
ATOM 775 C CA . LYS A 1 98 ? 0.471 4.541 -21.036 1.00 90.81 98 LYS A CA 1
ATOM 776 C C . LYS A 1 98 ? 1.971 4.644 -21.256 1.00 90.81 98 LYS A C 1
ATOM 778 O O . LYS A 1 98 ? 2.540 5.724 -21.102 1.00 90.81 98 LYS A O 1
ATOM 783 N N . ILE A 1 99 ? 2.587 3.515 -21.584 1.00 90.50 99 ILE A N 1
ATOM 784 C CA . ILE A 1 99 ? 4.032 3.390 -21.754 1.00 90.50 99 ILE A CA 1
ATOM 785 C C . ILE A 1 99 ? 4.298 3.068 -23.223 1.00 90.50 99 ILE A C 1
ATOM 787 O O . ILE A 1 99 ? 3.929 2.000 -23.705 1.00 90.50 99 ILE A O 1
ATOM 791 N N . ASP A 1 100 ? 4.932 4.002 -23.919 1.00 89.31 100 ASP A N 1
ATOM 792 C CA . ASP A 1 100 ? 5.389 3.846 -25.293 1.00 89.31 100 ASP A CA 1
ATOM 793 C C . ASP A 1 100 ? 6.887 3.511 -25.249 1.00 89.31 100 ASP A C 1
ATOM 795 O O . ASP A 1 100 ? 7.678 4.294 -24.721 1.00 89.31 100 ASP A O 1
ATOM 799 N N . VAL A 1 101 ? 7.289 2.338 -25.747 1.00 89.88 101 VAL A N 1
ATOM 800 C CA . VAL A 1 101 ? 8.670 1.836 -25.640 1.00 89.88 101 VAL A CA 1
ATOM 801 C C . VAL A 1 101 ? 9.197 1.402 -27.000 1.00 89.88 101 VAL A C 1
ATOM 803 O O . VAL A 1 101 ? 8.534 0.669 -27.728 1.00 89.88 101 VAL A O 1
ATOM 806 N N . GLU A 1 102 ? 10.428 1.798 -27.295 1.00 88.50 102 GLU A N 1
ATOM 807 C CA . GLU A 1 102 ? 11.216 1.361 -28.439 1.00 88.50 102 GLU A CA 1
ATOM 808 C C . GLU A 1 102 ? 12.451 0.592 -27.960 1.00 88.50 102 GLU A C 1
ATOM 810 O O . GLU A 1 102 ? 13.163 1.010 -27.040 1.00 88.50 102 GLU A O 1
ATOM 815 N N . VAL A 1 103 ? 12.706 -0.552 -28.596 1.00 88.50 103 VAL A N 1
ATOM 816 C CA . VAL A 1 103 ? 13.840 -1.427 -28.287 1.00 88.50 103 VAL A CA 1
ATOM 817 C C . VAL A 1 103 ? 14.800 -1.436 -29.470 1.00 88.50 103 VAL A C 1
ATOM 819 O O . VAL A 1 103 ? 14.445 -1.844 -30.574 1.00 88.50 103 VAL A O 1
ATOM 822 N N . PHE A 1 104 ? 16.040 -1.024 -29.230 1.00 84.75 104 PHE A N 1
ATOM 823 C CA . PHE A 1 104 ? 17.110 -0.997 -30.219 1.00 84.75 104 PHE A CA 1
ATOM 824 C C . PHE A 1 104 ? 18.010 -2.217 -30.034 1.00 84.75 104 PHE A C 1
ATOM 826 O O . PHE A 1 104 ? 18.837 -2.252 -29.126 1.00 84.75 104 PHE A O 1
ATOM 833 N N . LEU A 1 105 ? 17.870 -3.222 -30.902 1.00 84.31 105 LEU A N 1
ATOM 834 C CA . LEU A 1 105 ? 18.628 -4.478 -30.802 1.00 84.31 105 LEU A CA 1
ATOM 835 C C . LEU A 1 105 ? 20.126 -4.314 -31.105 1.00 84.31 105 LEU A C 1
ATOM 837 O O . LEU A 1 105 ? 20.944 -5.030 -30.541 1.00 84.31 105 LEU A O 1
ATOM 841 N N . SER A 1 106 ? 20.502 -3.358 -31.962 1.00 83.56 106 SER A N 1
ATOM 842 C CA . SER A 1 106 ? 21.905 -3.104 -32.334 1.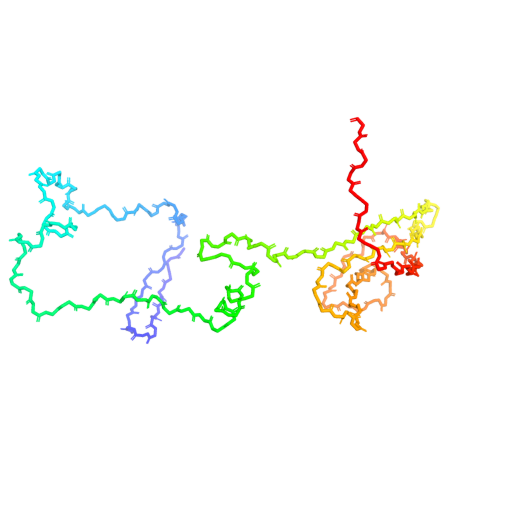00 83.56 106 SER A CA 1
ATOM 843 C C . SER A 1 106 ? 22.726 -2.490 -31.199 1.00 83.56 106 SER A C 1
ATOM 845 O O . SER A 1 106 ? 23.926 -2.731 -31.092 1.00 83.56 106 SER A O 1
ATOM 847 N N . THR A 1 107 ? 22.082 -1.697 -30.347 1.00 79.81 107 THR A N 1
ATOM 848 C CA . THR A 1 107 ? 22.710 -0.984 -29.229 1.00 79.81 107 THR A CA 1
ATOM 849 C C . THR A 1 107 ? 22.261 -1.520 -27.868 1.00 79.81 107 THR A C 1
ATOM 851 O O . THR A 1 107 ? 22.731 -1.027 -26.844 1.00 79.81 107 THR A O 1
ATOM 854 N N . TYR A 1 108 ? 21.371 -2.521 -27.860 1.00 75.94 108 TYR A N 1
ATOM 855 C CA . TYR A 1 108 ? 20.684 -3.077 -26.689 1.00 75.94 108 TYR A CA 1
ATOM 856 C C . TYR A 1 108 ? 20.023 -2.005 -25.812 1.00 75.94 108 TYR A C 1
ATOM 858 O O . TYR A 1 108 ? 19.975 -2.124 -24.590 1.00 75.94 108 TYR A O 1
ATOM 866 N N . GLN A 1 109 ? 19.518 -0.933 -26.420 1.00 75.44 109 GLN A N 1
ATOM 867 C CA . GLN A 1 109 ? 18.920 0.180 -25.684 1.00 75.44 109 GLN A CA 1
ATOM 868 C C . GLN A 1 109 ? 17.406 0.053 -25.629 1.00 75.44 109 GLN A C 1
ATOM 870 O O . GLN A 1 109 ? 16.771 -0.345 -26.603 1.00 75.44 109 GLN A O 1
ATOM 875 N N . ILE A 1 110 ? 16.832 0.447 -24.495 1.00 82.19 110 ILE A N 1
ATOM 876 C CA . ILE A 1 110 ? 15.389 0.621 -24.348 1.00 82.19 110 ILE A CA 1
ATOM 877 C C . ILE A 1 110 ? 15.133 2.102 -24.110 1.00 82.19 110 ILE A C 1
ATOM 879 O O . ILE A 1 110 ? 15.600 2.675 -23.120 1.00 82.19 110 ILE A O 1
ATOM 883 N N . ILE A 1 111 ? 14.400 2.724 -25.025 1.00 81.81 111 ILE A N 1
ATOM 884 C CA . ILE A 1 111 ? 14.000 4.123 -24.918 1.00 81.81 111 ILE A CA 1
ATOM 885 C C . ILE A 1 111 ? 12.488 4.154 -24.825 1.00 81.81 111 ILE A C 1
ATOM 887 O O . ILE A 1 111 ? 11.805 3.544 -25.637 1.00 81.81 111 ILE A O 1
ATOM 891 N N . GLY A 1 112 ? 11.954 4.849 -23.830 1.00 83.94 112 GLY A N 1
ATOM 892 C CA . GLY A 1 112 ? 10.512 4.896 -23.647 1.00 83.94 112 GLY A CA 1
ATOM 893 C C . GLY A 1 112 ? 10.020 6.234 -23.147 1.00 83.94 112 GLY A C 1
ATOM 894 O O . GLY A 1 112 ? 10.761 7.001 -22.526 1.00 83.94 112 GLY A O 1
ATOM 895 N N . LYS A 1 113 ? 8.745 6.498 -23.415 1.00 86.44 113 LYS A N 1
ATOM 896 C CA . LYS A 1 113 ? 7.992 7.589 -22.822 1.00 86.44 113 LYS A CA 1
ATOM 897 C C . LYS A 1 113 ? 6.802 7.046 -22.057 1.00 86.44 113 LYS A C 1
ATOM 899 O O . LYS A 1 113 ? 6.131 6.126 -22.504 1.00 86.44 113 LYS A O 1
ATOM 904 N N . GLU A 1 114 ? 6.540 7.634 -20.902 1.00 85.19 114 GLU A N 1
ATOM 905 C CA . GLU A 1 114 ? 5.424 7.242 -20.047 1.00 85.19 114 GLU A CA 1
ATOM 906 C C . GLU A 1 114 ? 4.512 8.440 -19.797 1.00 85.19 114 GLU A C 1
ATOM 908 O O . GLU A 1 114 ? 4.978 9.533 -19.458 1.00 85.19 114 GLU A O 1
ATOM 913 N N . ARG A 1 115 ? 3.206 8.216 -19.963 1.00 88.62 115 ARG A N 1
ATOM 914 C CA . ARG A 1 115 ? 2.133 9.115 -19.547 1.00 88.62 115 ARG A CA 1
ATOM 915 C C . ARG A 1 115 ? 1.383 8.480 -18.387 1.00 88.62 115 ARG A C 1
ATOM 917 O O . ARG A 1 115 ? 0.780 7.421 -18.543 1.00 88.62 115 ARG A O 1
ATOM 924 N N . ILE A 1 116 ? 1.385 9.176 -17.256 1.00 89.38 116 ILE A N 1
ATOM 925 C CA . ILE A 1 116 ? 0.660 8.785 -16.045 1.00 89.38 116 ILE A CA 1
ATOM 926 C C . ILE A 1 116 ? -0.539 9.718 -15.888 1.00 89.38 116 ILE A C 1
ATOM 928 O O . ILE A 1 116 ? -0.360 10.938 -15.833 1.00 89.38 116 ILE A O 1
ATOM 932 N N . THR A 1 117 ? -1.744 9.160 -15.799 1.00 88.94 117 THR A N 1
ATOM 933 C CA . THR A 1 117 ? -2.974 9.890 -15.468 1.00 88.94 117 THR A CA 1
ATOM 934 C C . THR A 1 117 ? -3.422 9.478 -14.076 1.00 88.94 117 THR A C 1
ATOM 936 O O . THR A 1 117 ? -3.852 8.349 -13.869 1.00 88.94 117 THR A O 1
ATOM 939 N N . TYR A 1 118 ? -3.286 10.388 -13.112 1.00 89.25 118 TYR A N 1
ATOM 940 C CA . TYR A 1 118 ? -3.615 10.138 -11.710 1.00 89.25 118 TYR A CA 1
ATOM 941 C C . TYR A 1 118 ? -5.016 10.640 -11.363 1.00 89.25 118 TYR A C 1
ATOM 943 O O . TYR A 1 118 ? -5.335 11.794 -11.643 1.00 89.25 118 TYR A O 1
ATOM 951 N N . TYR A 1 119 ? -5.798 9.809 -10.680 1.00 89.25 119 TYR A N 1
ATOM 952 C CA . TYR A 1 119 ? -7.143 10.119 -10.207 1.00 89.25 119 TYR A CA 1
ATOM 953 C C . TYR A 1 119 ? -7.138 10.258 -8.685 1.00 89.25 119 TYR A C 1
ATOM 955 O O . TYR A 1 119 ? -6.972 9.271 -7.959 1.00 89.25 119 TYR A O 1
ATOM 963 N N . ASN A 1 120 ? -7.327 11.491 -8.206 1.00 91.19 120 ASN A N 1
ATOM 964 C CA . ASN A 1 120 ? -7.504 11.766 -6.785 1.00 91.19 120 ASN A CA 1
ATOM 965 C C . ASN A 1 120 ? -8.989 11.679 -6.421 1.00 91.19 120 ASN A C 1
ATOM 967 O O . ASN A 1 120 ? -9.737 12.620 -6.664 1.00 91.19 120 ASN A O 1
ATOM 971 N N . ASN A 1 121 ? -9.391 10.557 -5.836 1.00 89.38 121 ASN A N 1
ATOM 972 C CA . ASN A 1 121 ? -10.731 10.342 -5.298 1.00 89.38 121 ASN A CA 1
ATOM 973 C C . ASN A 1 121 ? -10.804 10.660 -3.796 1.00 89.38 121 ASN A C 1
ATOM 975 O O . ASN A 1 121 ? -11.857 10.485 -3.188 1.00 89.38 121 ASN A O 1
ATOM 979 N N . SER A 1 122 ? -9.693 11.082 -3.182 1.00 88.75 122 SER A N 1
ATOM 980 C CA . SER A 1 122 ? -9.696 11.498 -1.786 1.00 88.75 122 SER A CA 1
ATOM 981 C C . SER A 1 122 ? -10.424 12.838 -1.609 1.00 88.75 122 SER A C 1
ATOM 983 O O . SER A 1 122 ? -10.410 13.677 -2.514 1.00 88.75 122 SER A O 1
ATOM 985 N N . PRO A 1 123 ? -11.020 13.083 -0.428 1.00 87.56 123 PRO A N 1
ATOM 986 C CA . PRO A 1 123 ? -11.611 14.378 -0.091 1.00 87.56 123 PRO A CA 1
ATOM 987 C C . PRO A 1 123 ? -10.553 15.476 0.119 1.00 87.56 123 PRO A C 1
ATOM 989 O O . PRO A 1 123 ? -10.893 16.651 0.241 1.00 87.56 123 PRO A O 1
ATOM 992 N N . ASP A 1 124 ? -9.271 15.105 0.167 1.00 88.38 124 ASP A N 1
ATOM 993 C CA . ASP A 1 124 ? -8.165 16.000 0.480 1.00 88.38 124 ASP A CA 1
ATOM 994 C C . ASP A 1 124 ? -7.441 16.476 -0.787 1.00 88.38 124 ASP A C 1
ATOM 996 O O . ASP A 1 124 ? -7.157 15.714 -1.716 1.00 88.38 124 ASP A O 1
ATOM 1000 N N . SER A 1 125 ? -7.035 17.746 -0.797 1.00 89.00 125 SER A N 1
ATOM 1001 C CA . SER A 1 125 ? -6.259 18.316 -1.902 1.00 89.00 125 SER A CA 1
ATOM 1002 C C . SER A 1 125 ? -4.827 17.770 -1.940 1.00 89.00 125 SER A C 1
ATOM 1004 O O . SER A 1 125 ? -4.018 18.021 -1.040 1.00 89.00 125 SER A O 1
ATOM 1006 N N . LEU A 1 126 ? -4.470 17.086 -3.030 1.00 87.69 126 LEU A N 1
ATOM 1007 C CA . LEU A 1 126 ? -3.120 16.570 -3.253 1.00 87.69 126 LEU A CA 1
ATOM 1008 C C . LEU A 1 126 ? -2.146 17.691 -3.656 1.00 87.69 126 LEU A C 1
ATOM 1010 O O . LEU A 1 126 ? -2.247 18.257 -4.740 1.00 87.69 126 LEU A O 1
ATOM 1014 N N . LYS A 1 127 ? -1.166 17.992 -2.795 1.00 89.88 127 LYS A N 1
ATOM 1015 C CA . LYS A 1 127 ? -0.175 19.066 -3.031 1.00 89.88 127 LYS A CA 1
ATOM 1016 C C . LYS A 1 127 ? 1.120 18.599 -3.698 1.00 89.88 127 LYS A C 1
ATOM 1018 O O . LYS A 1 127 ? 1.839 19.410 -4.271 1.00 89.88 127 LYS A O 1
ATOM 1023 N N . ARG A 1 128 ? 1.473 17.319 -3.554 1.00 87.75 128 ARG A N 1
ATOM 1024 C CA . ARG A 1 128 ? 2.733 16.742 -4.046 1.00 87.75 128 ARG A CA 1
ATOM 1025 C C . ARG A 1 128 ? 2.507 15.311 -4.509 1.00 87.75 128 ARG A C 1
ATOM 1027 O O . ARG A 1 128 ? 1.799 14.565 -3.840 1.00 87.75 128 ARG A O 1
ATOM 1034 N N . ILE A 1 129 ? 3.163 14.934 -5.602 1.00 85.44 129 ILE A N 1
ATOM 1035 C CA . ILE A 1 129 ? 3.216 13.556 -6.097 1.00 85.44 129 ILE A CA 1
ATOM 1036 C C . ILE A 1 129 ? 4.641 13.047 -5.889 1.00 85.44 129 ILE A C 1
ATOM 1038 O O . ILE A 1 129 ? 5.602 13.711 -6.277 1.00 85.44 129 ILE A O 1
ATOM 1042 N N . VAL A 1 130 ? 4.773 11.882 -5.257 1.00 88.38 130 VAL A N 1
ATOM 1043 C CA . VAL A 1 130 ? 6.056 11.199 -5.066 1.00 88.38 130 VAL A CA 1
ATOM 1044 C C . VAL A 1 130 ? 6.101 10.013 -6.016 1.00 88.38 130 VAL A C 1
ATOM 1046 O O . VAL A 1 130 ? 5.216 9.162 -5.988 1.00 88.38 130 VAL A O 1
ATOM 1049 N N . LEU A 1 131 ? 7.134 9.960 -6.851 1.00 85.31 131 LEU A N 1
ATOM 1050 C CA . LEU A 1 131 ? 7.346 8.886 -7.816 1.00 85.31 131 LEU A CA 1
ATOM 1051 C C . LEU A 1 131 ? 8.536 8.050 -7.374 1.00 85.31 131 LEU A C 1
ATOM 1053 O O . LEU A 1 131 ? 9.610 8.581 -7.087 1.00 85.31 131 LEU A O 1
ATOM 1057 N N . ARG A 1 132 ? 8.347 6.732 -7.341 1.00 83.25 132 ARG A N 1
ATOM 1058 C CA . ARG A 1 132 ? 9.431 5.788 -7.096 1.00 83.25 132 ARG A CA 1
ATOM 1059 C C . ARG A 1 132 ? 9.954 5.290 -8.436 1.00 83.25 132 ARG A C 1
ATOM 1061 O O . ARG A 1 132 ? 9.323 4.455 -9.072 1.00 83.25 132 ARG A O 1
ATOM 1068 N N . LEU A 1 133 ? 11.103 5.813 -8.850 1.00 81.25 133 LEU A N 1
ATOM 1069 C CA . LEU A 1 133 ? 11.794 5.381 -10.061 1.00 81.25 133 LEU A CA 1
ATOM 1070 C C . LEU A 1 133 ? 12.908 4.408 -9.693 1.00 81.25 133 LEU A C 1
ATOM 1072 O O . LEU A 1 133 ? 13.701 4.679 -8.791 1.00 81.25 133 LEU A O 1
ATOM 1076 N N . TYR A 1 134 ? 12.978 3.290 -10.407 1.00 74.88 134 TYR A N 1
ATOM 1077 C CA . TYR A 1 134 ? 14.089 2.357 -10.281 1.00 74.88 134 TYR A CA 1
ATOM 1078 C C . TYR A 1 134 ? 15.160 2.732 -11.308 1.00 74.88 134 TYR A C 1
ATOM 1080 O O . TYR A 1 134 ? 14.898 2.672 -12.511 1.00 74.88 134 TYR A O 1
ATOM 1088 N N . PRO A 1 135 ? 16.353 3.169 -10.868 1.00 70.88 135 PRO A N 1
ATOM 1089 C CA . PRO A 1 135 ? 17.427 3.498 -11.785 1.00 70.88 135 PRO A CA 1
ATOM 1090 C C . PRO A 1 135 ? 17.920 2.237 -12.489 1.00 70.88 135 PRO A C 1
ATOM 1092 O O . PRO A 1 135 ? 17.771 1.116 -12.003 1.00 70.88 135 PRO A O 1
ATOM 1095 N N . ASN A 1 136 ? 18.571 2.428 -13.631 1.00 75.75 136 ASN A N 1
ATOM 1096 C CA . ASN A 1 136 ? 19.216 1.331 -14.328 1.00 75.75 136 ASN A CA 1
ATOM 1097 C C . ASN A 1 136 ? 20.396 0.779 -13.503 1.00 75.75 136 ASN A C 1
ATOM 1099 O O . ASN A 1 136 ? 21.517 1.299 -13.541 1.00 75.75 136 ASN A O 1
ATOM 1103 N N . ILE A 1 137 ? 20.143 -0.330 -12.807 1.00 76.44 137 ILE A N 1
ATOM 1104 C CA . ILE A 1 137 ? 21.116 -1.050 -11.985 1.00 76.44 137 ILE A CA 1
ATOM 1105 C C . ILE A 1 137 ? 22.170 -1.827 -12.794 1.00 76.44 137 ILE A C 1
ATOM 1107 O O . ILE A 1 137 ? 22.996 -2.486 -12.182 1.00 76.44 137 ILE A O 1
ATOM 1111 N N . PHE A 1 138 ? 22.270 -1.652 -14.112 1.00 73.50 138 PHE A N 1
ATOM 1112 C CA . PHE A 1 138 ? 23.393 -2.151 -14.922 1.00 73.50 138 PHE A CA 1
ATOM 1113 C C . PHE A 1 138 ? 24.227 -1.038 -15.583 1.00 73.50 138 PHE A C 1
ATOM 1115 O O . PHE A 1 138 ? 25.340 -1.282 -16.044 1.00 73.50 138 PHE A O 1
ATOM 1122 N N . LYS A 1 139 ? 23.770 0.224 -15.561 1.00 73.25 139 LYS A N 1
ATOM 1123 C CA . LYS A 1 139 ? 24.540 1.366 -16.087 1.00 73.25 139 LYS A CA 1
ATOM 1124 C C . LYS A 1 139 ? 25.840 1.597 -15.295 1.00 73.25 139 LYS A C 1
ATOM 1126 O O . LYS A 1 139 ? 25.818 1.687 -14.059 1.00 73.25 139 LYS A O 1
ATOM 1131 N N . LYS A 1 140 ? 26.971 1.753 -15.997 1.00 72.50 140 LYS A N 1
ATOM 1132 C CA . LYS A 1 140 ? 28.272 2.113 -15.398 1.00 72.50 140 LYS A CA 1
ATOM 1133 C C . LYS A 1 140 ? 28.141 3.420 -14.600 1.00 72.50 140 LYS A C 1
ATOM 1135 O O . LYS A 1 140 ? 27.598 4.396 -15.109 1.00 72.50 140 LYS A O 1
ATOM 1140 N N . GLY A 1 141 ? 28.617 3.421 -13.353 1.00 76.50 141 GLY A N 1
ATOM 1141 C CA . GLY A 1 141 ? 28.576 4.590 -12.462 1.00 76.50 141 GLY A CA 1
ATOM 1142 C C . GLY A 1 141 ? 27.264 4.819 -11.695 1.00 76.50 141 GLY A C 1
ATOM 1143 O O . GLY A 1 141 ? 27.171 5.807 -10.978 1.00 76.50 141 GLY A O 1
ATOM 1144 N N . SER A 1 142 ? 26.253 3.947 -11.808 1.00 78.94 142 SER A N 1
ATOM 1145 C CA . SER A 1 142 ? 25.078 4.030 -10.920 1.00 78.94 142 SER A CA 1
ATOM 1146 C C . SER A 1 142 ? 25.440 3.602 -9.491 1.00 78.94 142 SER A C 1
ATOM 1148 O O . SER A 1 142 ? 26.138 2.600 -9.306 1.00 78.94 142 SER A O 1
ATOM 1150 N N . THR A 1 143 ? 24.955 4.355 -8.501 1.00 79.62 143 THR A N 1
ATOM 1151 C CA . THR A 1 143 ? 25.128 4.075 -7.070 1.00 79.62 143 THR A CA 1
ATOM 1152 C C . THR A 1 143 ? 24.453 2.761 -6.692 1.00 79.62 143 THR A C 1
ATOM 1154 O O . THR A 1 143 ? 23.263 2.579 -6.950 1.00 79.62 143 THR A O 1
ATOM 1157 N N . ARG A 1 144 ? 25.216 1.850 -6.086 1.00 79.44 144 ARG A N 1
ATOM 1158 C CA . ARG A 1 144 ? 24.765 0.533 -5.621 1.00 79.44 144 ARG A CA 1
ATOM 1159 C C . ARG A 1 144 ? 25.488 0.192 -4.322 1.00 79.44 144 ARG A C 1
ATOM 1161 O O . ARG A 1 144 ? 26.641 0.581 -4.152 1.00 79.44 144 ARG A O 1
ATOM 1168 N N . ASP A 1 145 ? 24.815 -0.526 -3.437 1.00 85.88 145 ASP A N 1
ATOM 1169 C CA . ASP A 1 145 ? 25.336 -1.065 -2.175 1.00 85.88 145 ASP A CA 1
ATOM 1170 C C . ASP A 1 145 ? 25.869 -2.505 -2.308 1.00 85.88 145 ASP A C 1
ATOM 1172 O O . ASP A 1 145 ? 26.484 -3.024 -1.381 1.00 85.88 145 ASP A O 1
ATOM 1176 N N . TYR A 1 146 ? 25.695 -3.133 -3.476 1.00 81.81 146 TYR A N 1
ATOM 1177 C CA . TYR A 1 146 ? 26.210 -4.462 -3.813 1.00 81.81 146 TYR A CA 1
ATOM 1178 C C . TYR A 1 146 ? 26.941 -4.471 -5.163 1.00 81.81 146 TYR A C 1
ATOM 1180 O O . TYR A 1 146 ? 26.707 -3.633 -6.042 1.00 81.81 146 TYR A O 1
ATOM 1188 N N . SER A 1 147 ? 27.834 -5.447 -5.339 1.00 79.56 147 SER A N 1
ATOM 1189 C CA . SER A 1 147 ? 28.501 -5.716 -6.612 1.00 79.56 147 SER A CA 1
ATOM 1190 C C . SER A 1 147 ? 27.579 -6.491 -7.554 1.00 79.56 147 SER A C 1
ATOM 1192 O O . SER A 1 147 ? 26.867 -7.408 -7.152 1.00 79.56 147 SER A O 1
ATOM 1194 N N . ILE A 1 148 ? 27.599 -6.123 -8.834 1.00 74.69 148 ILE A N 1
ATOM 1195 C CA . ILE A 1 148 ? 26.919 -6.868 -9.896 1.00 74.69 148 ILE A CA 1
ATOM 1196 C C . ILE A 1 148 ? 27.941 -7.744 -10.618 1.00 74.69 148 ILE A C 1
ATOM 1198 O O . ILE A 1 148 ? 29.024 -7.277 -10.972 1.00 74.69 148 ILE A O 1
ATOM 1202 N N . THR A 1 149 ? 27.609 -9.011 -10.864 1.00 70.12 149 THR A N 1
ATOM 1203 C CA . THR A 1 149 ? 28.361 -9.823 -11.824 1.00 70.12 149 THR A CA 1
ATOM 1204 C C . THR A 1 149 ? 28.175 -9.182 -13.191 1.00 70.12 149 THR A C 1
ATOM 1206 O O . THR A 1 149 ? 27.042 -9.024 -13.646 1.00 70.12 149 THR A O 1
ATOM 1209 N N . THR A 1 150 ? 29.267 -8.770 -13.833 1.00 59.09 150 THR A N 1
ATOM 1210 C CA . THR A 1 150 ? 29.227 -8.203 -15.184 1.00 59.09 150 THR A 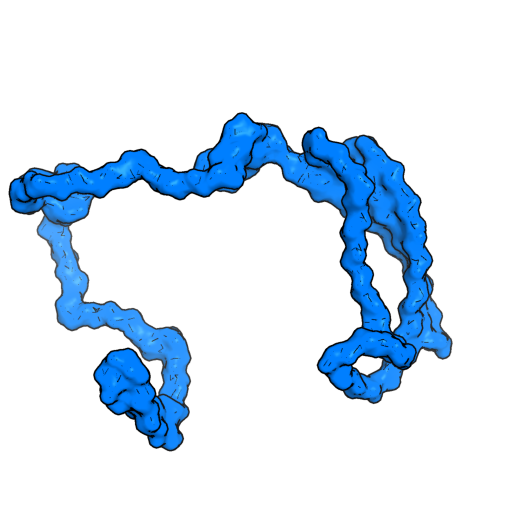CA 1
ATOM 1211 C C . THR A 1 150 ? 28.786 -9.285 -16.165 1.00 59.09 150 THR A C 1
ATOM 1213 O O . THR A 1 150 ? 29.601 -9.995 -16.744 1.00 59.09 150 THR A O 1
ATOM 1216 N N . VAL A 1 151 ? 27.478 -9.430 -16.342 1.00 56.84 151 VAL A N 1
ATOM 1217 C CA . VAL A 1 151 ? 26.904 -10.100 -17.504 1.00 56.84 151 VAL A CA 1
ATOM 1218 C C . VAL A 1 151 ? 26.992 -9.092 -18.651 1.00 56.84 151 VAL A C 1
ATOM 1220 O O . VAL A 1 151 ? 26.729 -7.908 -18.439 1.00 56.84 151 VAL A O 1
ATOM 1223 N N . LEU A 1 152 ? 27.396 -9.524 -19.848 1.00 51.03 152 LEU A N 1
ATOM 1224 C CA . LEU A 1 152 ? 27.436 -8.698 -21.065 1.00 51.03 152 LEU A CA 1
ATOM 1225 C C . LEU A 1 152 ? 26.010 -8.309 -21.507 1.00 51.03 152 LEU A C 1
ATOM 1227 O O . LEU A 1 152 ? 25.527 -8.744 -22.545 1.00 51.03 152 LEU A O 1
ATOM 1231 N N . ILE A 1 153 ? 25.311 -7.505 -20.707 1.00 53.62 153 ILE A N 1
ATOM 1232 C CA . ILE A 1 153 ? 24.014 -6.918 -21.035 1.00 53.62 153 ILE A CA 1
ATOM 1233 C C . ILE A 1 153 ? 24.220 -5.401 -21.050 1.00 53.62 153 ILE A C 1
ATOM 1235 O O . ILE A 1 153 ? 24.148 -4.755 -20.002 1.00 53.62 153 ILE A O 1
ATOM 1239 N N . PRO A 1 154 ? 24.500 -4.796 -22.215 1.00 52.25 154 PRO A N 1
ATOM 1240 C CA . PRO A 1 154 ? 24.628 -3.355 -22.335 1.00 52.25 154 PRO A CA 1
ATOM 1241 C C . PRO A 1 154 ? 23.234 -2.719 -22.418 1.00 52.25 154 PRO A C 1
ATOM 1243 O O . PRO A 1 154 ? 22.932 -2.005 -23.364 1.00 52.25 154 PRO A O 1
ATOM 1246 N N . LEU A 1 155 ? 22.356 -2.974 -21.440 1.00 52.75 155 LEU A N 1
ATOM 1247 C CA . LEU A 1 155 ? 21.055 -2.313 -21.417 1.00 52.75 155 LEU A CA 1
ATOM 1248 C C . LEU A 1 155 ? 21.237 -0.882 -20.923 1.00 52.75 155 LEU A C 1
ATOM 1250 O O . LEU A 1 155 ? 21.412 -0.647 -19.728 1.00 52.75 155 LEU A O 1
ATOM 1254 N N . LEU A 1 156 ? 21.195 0.091 -21.830 1.00 53.88 156 LEU A N 1
ATOM 1255 C CA . LEU A 1 156 ? 20.998 1.496 -21.480 1.00 53.88 156 LEU A CA 1
ATOM 1256 C C . LEU A 1 156 ? 19.500 1.789 -21.573 1.00 53.88 156 LEU A C 1
ATOM 1258 O O . LEU A 1 156 ? 18.881 1.598 -22.615 1.00 53.88 156 LEU A O 1
ATOM 1262 N N . ILE A 1 157 ? 18.925 2.233 -20.456 1.00 54.75 157 ILE A N 1
ATOM 1263 C CA . ILE A 1 157 ? 17.513 2.613 -20.358 1.00 54.75 157 ILE A CA 1
ATOM 1264 C C . ILE A 1 157 ? 17.479 4.137 -20.335 1.00 54.75 157 ILE A C 1
ATOM 1266 O O . ILE A 1 157 ? 18.108 4.746 -19.463 1.00 54.75 157 ILE A O 1
ATOM 1270 N N . SER A 1 158 ? 16.773 4.739 -21.287 1.00 53.47 158 SER A N 1
ATOM 1271 C CA . SER A 1 158 ? 16.505 6.178 -21.336 1.00 53.47 158 SER A CA 1
ATOM 1272 C C . SER A 1 158 ? 14.997 6.394 -21.271 1.00 53.47 158 SER A C 1
ATOM 1274 O O . SER A 1 158 ? 14.279 6.049 -22.207 1.00 53.47 158 SER A O 1
ATOM 1276 N N . LEU A 1 159 ? 14.503 6.917 -20.147 1.00 52.88 159 LEU A N 1
ATOM 1277 C CA . LEU A 1 159 ? 13.075 7.151 -19.942 1.00 52.88 159 LEU A CA 1
ATOM 1278 C C . LEU A 1 159 ? 12.780 8.654 -20.015 1.00 52.88 159 LEU A C 1
ATOM 1280 O O . LEU A 1 159 ? 13.335 9.434 -19.242 1.00 52.88 159 LEU A O 1
ATOM 1284 N N . GLY A 1 160 ? 11.903 9.061 -20.932 1.00 53.19 160 GLY A N 1
ATOM 1285 C CA . GLY A 1 160 ? 11.357 10.416 -21.006 1.00 53.19 160 GLY A CA 1
ATOM 1286 C C . GLY A 1 160 ? 9.943 10.455 -20.431 1.00 53.19 160 GLY A C 1
ATOM 1287 O O . GLY A 1 160 ? 9.017 9.948 -21.047 1.00 53.19 160 GLY A O 1
ATOM 1288 N N . MET A 1 161 ? 9.737 11.056 -19.263 1.00 50.78 161 MET A N 1
ATOM 1289 C CA . MET A 1 161 ? 8.427 11.032 -18.598 1.00 50.78 161 MET A CA 1
ATOM 1290 C C . MET A 1 161 ? 7.617 12.296 -18.931 1.00 50.78 161 MET A C 1
ATOM 1292 O O . MET A 1 161 ? 8.128 13.408 -18.796 1.00 50.78 161 MET A O 1
ATOM 1296 N N . ILE A 1 162 ? 6.364 12.143 -19.377 1.00 55.28 162 ILE A N 1
ATOM 1297 C CA . ILE A 1 162 ? 5.445 13.261 -19.647 1.00 55.28 162 ILE A CA 1
ATOM 1298 C C . ILE A 1 162 ? 4.274 13.172 -18.669 1.00 55.28 162 ILE A C 1
ATOM 1300 O O . ILE A 1 162 ? 3.434 12.276 -18.751 1.00 55.28 162 ILE A O 1
ATOM 1304 N N . PHE A 1 163 ? 4.188 14.140 -17.760 1.00 49.25 163 PHE A N 1
ATOM 1305 C CA . PHE A 1 163 ? 3.108 14.201 -16.779 1.00 49.25 163 PHE A CA 1
ATOM 1306 C C . PHE A 1 163 ? 1.881 14.899 -17.353 1.00 49.25 163 PHE A C 1
ATOM 1308 O O . PHE A 1 163 ? 1.973 15.992 -17.910 1.00 49.25 163 PHE A O 1
ATOM 1315 N N . SER A 1 164 ? 0.714 14.280 -17.186 1.00 50.72 164 SER A N 1
ATOM 1316 C CA . SER A 1 164 ? -0.565 14.891 -17.528 1.00 50.72 164 SER A CA 1
ATOM 1317 C C . SER A 1 164 ? -1.525 14.686 -16.365 1.00 50.72 164 SER A C 1
ATOM 1319 O O . SER A 1 164 ? -1.937 13.567 -16.069 1.00 50.72 164 SER A O 1
ATOM 1321 N N . PHE A 1 165 ? -1.831 15.777 -15.666 1.00 52.16 165 PHE A N 1
ATOM 1322 C CA . PHE A 1 165 ? -2.727 15.761 -14.518 1.00 52.16 165 PHE A CA 1
ATOM 1323 C C . PHE A 1 165 ? -4.160 16.016 -14.985 1.00 52.16 165 PHE A C 1
ATOM 1325 O O . PHE A 1 165 ? -4.428 17.013 -15.655 1.00 52.16 165 PHE A O 1
ATOM 1332 N N . SER A 1 166 ? -5.075 15.119 -14.629 1.00 53.50 166 SER A N 1
ATOM 1333 C CA . SER A 1 166 ? -6.507 15.285 -14.859 1.00 53.50 166 SER A CA 1
ATOM 1334 C C . SER A 1 166 ? -7.220 15.099 -13.531 1.00 53.50 166 SER A C 1
ATOM 1336 O O . SER A 1 166 ? -7.124 14.044 -12.918 1.00 53.50 166 SER A O 1
ATOM 1338 N N . SER A 1 167 ? -7.949 16.117 -13.083 1.00 53.34 167 SER A N 1
ATOM 1339 C CA . SER A 1 167 ? -8.780 16.051 -11.876 1.00 53.34 167 SER A CA 1
ATOM 1340 C C . SER A 1 167 ? -10.148 15.405 -12.122 1.00 53.34 167 SER A C 1
ATOM 1342 O O . SER A 1 167 ? -11.023 15.473 -11.263 1.00 53.34 167 SER A O 1
ATOM 1344 N N . ARG A 1 168 ? -10.376 14.818 -13.302 1.00 57.94 168 ARG A N 1
ATOM 1345 C CA . ARG A 1 168 ? -11.661 14.193 -13.629 1.00 57.94 168 ARG A CA 1
ATOM 1346 C C . ARG A 1 168 ? -11.723 12.789 -13.037 1.00 57.94 168 ARG A C 1
ATOM 1348 O O . ARG A 1 168 ? -10.747 12.072 -13.205 1.00 57.94 168 ARG A O 1
ATOM 1355 N N . PRO A 1 169 ? -12.838 12.368 -12.421 1.00 58.47 169 PRO A N 1
ATOM 1356 C CA . PRO A 1 169 ? -13.020 10.985 -11.992 1.00 58.47 169 PRO A CA 1
ATOM 1357 C C . PRO A 1 169 ? -12.878 10.026 -13.181 1.00 58.47 169 PRO A C 1
ATOM 1359 O O . PRO A 1 169 ? -13.212 10.380 -14.317 1.00 58.47 169 PRO A O 1
ATOM 1362 N N . ARG A 1 170 ? -12.353 8.822 -12.921 1.00 61.41 170 ARG A N 1
ATOM 1363 C CA . ARG A 1 170 ? -12.153 7.794 -13.950 1.00 61.41 170 ARG A CA 1
ATOM 1364 C C . ARG A 1 170 ? -13.488 7.540 -14.665 1.00 61.41 170 ARG A C 1
ATOM 1366 O O . ARG A 1 170 ? -14.475 7.272 -13.975 1.00 61.41 170 ARG A O 1
ATOM 1373 N N . PRO A 1 171 ? -13.558 7.623 -16.006 1.00 61.94 171 PRO A N 1
ATOM 1374 C CA . PRO A 1 171 ? -14.766 7.225 -16.714 1.00 61.94 171 PRO A CA 1
ATOM 1375 C C . PRO A 1 171 ? -15.066 5.761 -16.371 1.00 61.94 171 PRO A C 1
ATOM 1377 O O . PRO A 1 171 ? -14.162 4.922 -16.382 1.00 61.94 171 PRO A O 1
ATOM 1380 N N . GLY A 1 172 ? -16.315 5.474 -15.992 1.00 60.19 172 GLY A N 1
ATOM 1381 C CA . GLY A 1 172 ? -16.752 4.109 -15.700 1.00 60.19 172 GLY A CA 1
ATOM 1382 C C . GLY A 1 172 ? -16.497 3.188 -16.899 1.00 60.19 172 GLY A C 1
ATOM 1383 O O . GLY A 1 172 ? -16.387 3.685 -18.025 1.00 60.19 172 GLY A O 1
ATOM 1384 N N . PRO A 1 173 ? -16.377 1.864 -16.687 1.00 47.12 173 PRO A N 1
ATOM 1385 C CA . PRO A 1 173 ? -16.204 0.932 -17.792 1.00 47.12 173 PRO A CA 1
ATOM 1386 C C . PRO A 1 173 ? -17.347 1.149 -18.786 1.00 47.12 173 PRO A C 1
ATOM 1388 O O . PRO A 1 173 ? -18.519 1.029 -18.429 1.00 47.12 173 PRO A O 1
ATOM 1391 N N . SER A 1 174 ? -17.008 1.539 -20.014 1.00 49.09 174 SER A N 1
ATOM 1392 C CA . SER A 1 174 ? -17.970 1.623 -21.105 1.00 49.09 174 SER A CA 1
ATOM 1393 C C . SER A 1 174 ? -18.520 0.218 -21.327 1.00 49.09 174 SER A C 1
ATOM 1395 O O . SER A 1 174 ? -17.778 -0.656 -21.775 1.00 49.09 174 SER A O 1
ATOM 1397 N N . GLY A 1 175 ? -19.778 -0.006 -20.942 1.00 37.75 175 GLY A N 1
ATOM 1398 C CA . GLY A 1 175 ? -20.471 -1.262 -21.199 1.00 37.75 175 GLY A CA 1
ATOM 1399 C C . GLY A 1 175 ? -20.449 -1.560 -22.695 1.00 37.75 175 GLY A C 1
ATOM 1400 O O . GLY A 1 175 ? -20.857 -0.717 -23.496 1.00 37.75 175 GLY A O 1
ATOM 1401 N N . GLY A 1 176 ? -19.917 -2.730 -23.036 1.00 33.31 176 GLY A N 1
ATOM 1402 C CA . GLY A 1 176 ? -20.047 -3.386 -24.331 1.00 33.31 176 GLY A CA 1
ATOM 1403 C C . GLY A 1 176 ? -20.822 -4.677 -24.153 1.00 33.31 176 GLY A C 1
ATOM 1404 O O . GLY A 1 176 ? -20.698 -5.271 -23.056 1.00 33.31 176 GLY A O 1
#

Radius of gyration: 31.18 Å; Cα contacts (8 Å, |Δi|>4): 178; chains: 1; bounding box: 54×57×76 Å

Secondary structure (DSSP, 8-state):
-EEEEE-TTT--EEEEE-SS---TTTS-----SS------S--TTSTT-GGGSSPPS-----SS----HHHHHHHHTTSB-TTS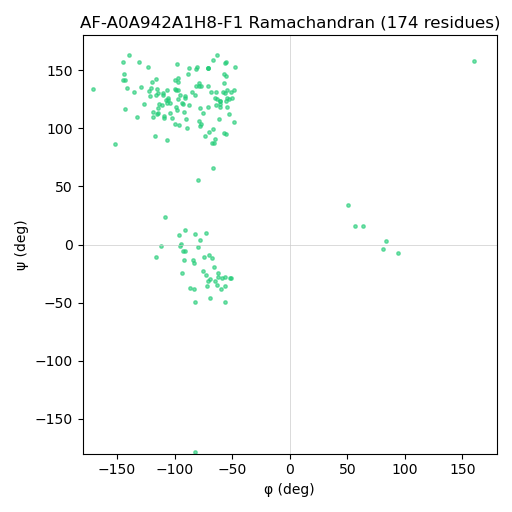SB-TT----EEEEEEEEEEETTTTEEEEEEEEEEE--SSS------------TTSTT---SSPPP--S---EEEEEEEE----SPPPPP---

Sequence (176 aa):
MAELRREPVTRMWVVVTNDHPKGPSDYLSFKPPYGRLEAEGPCPFCPGNEGMTPQETFSLSQEKLFIPRNIQSAYEKGTRSPDGKPGSEYWQNSADYKIDVEVFLSTYQIIGKERITYYNNSPDSLKRIVLRLYPNIFKKGSTRDYSITTVLIPLLISLGMIFSFSSRPRPGPSGG